Protein AF-A0A531L0I2-F1 (afdb_monomer)

Secondary structure (DSSP, 8-state):
-HHHHHHHHHTT-HHHHHHHHHHHHHHHHTT---GGGT----HHHHHH-PPP--TTSTTT----

Foldseek 3Di:
DQVVLVVCVVVVNNLVSVVVVVQLVQLVVVQQDPVVRPGPHDPVRSVVDDRDDDPVSVVSPPDD

Nearest PDB structures (foldseek):
  4aso-assembly1_A  TM=2.359E-01  e=7.106E+00  Bacillus thuringiensis

Structure (mmCIF, N/CA/C/O backbone):
data_AF-A0A531L0I2-F1
#
_entry.id   AF-A0A531L0I2-F1
#
loop_
_atom_site.group_PDB
_atom_site.id
_atom_site.type_symbol
_atom_site.label_atom_id
_atom_site.label_alt_id
_atom_site.label_comp_id
_atom_site.label_asym_id
_atom_site.label_entity_id
_atom_site.label_seq_id
_atom_site.pdbx_PDB_ins_code
_atom_site.Cartn_x
_atom_site.Cartn_y
_atom_site.Cartn_z
_atom_site.occupancy
_atom_site.B_iso_or_equiv
_atom_site.auth_seq_id
_atom_site.auth_comp_id
_atom_site.auth_asym_id
_atom_site.auth_atom_id
_atom_site.pdbx_PDB_model_num
ATOM 1 N N . PHE A 1 1 ? 3.430 0.046 1.412 1.00 81.12 1 PHE A N 1
ATOM 2 C CA . PHE A 1 1 ? 3.011 -0.305 0.038 1.00 81.12 1 PHE A CA 1
ATOM 3 C C . PHE A 1 1 ? 3.731 0.501 -1.031 1.00 81.12 1 PHE A C 1
ATOM 5 O O . PHE A 1 1 ? 4.414 -0.100 -1.846 1.00 81.12 1 PHE A O 1
ATOM 12 N N . TRP A 1 2 ? 3.669 1.833 -0.993 1.00 82.50 2 TRP A N 1
ATOM 13 C CA . TRP A 1 2 ? 4.309 2.695 -1.998 1.00 82.50 2 TRP A CA 1
ATOM 14 C C . TRP A 1 2 ? 5.817 2.437 -2.199 1.00 82.50 2 TRP A C 1
ATOM 16 O O . TRP A 1 2 ? 6.298 2.366 -3.324 1.00 82.50 2 TRP A O 1
ATOM 26 N N . THR A 1 3 ? 6.568 2.208 -1.118 1.00 88.75 3 THR A N 1
ATOM 27 C CA . THR A 1 3 ? 8.000 1.856 -1.188 1.00 88.75 3 THR A CA 1
ATOM 28 C C . THR A 1 3 ? 8.255 0.490 -1.829 1.00 88.75 3 THR A C 1
ATOM 30 O O . THR A 1 3 ? 9.236 0.327 -2.544 1.00 88.75 3 THR A O 1
ATOM 33 N N . ALA A 1 4 ? 7.363 -0.482 -1.621 1.00 87.25 4 ALA A N 1
ATOM 34 C CA . ALA A 1 4 ? 7.447 -1.791 -2.264 1.00 87.25 4 ALA A CA 1
ATOM 35 C C . ALA A 1 4 ? 7.128 -1.702 -3.766 1.00 87.25 4 ALA A C 1
ATOM 37 O O . ALA A 1 4 ? 7.787 -2.367 -4.557 1.00 87.25 4 ALA A O 1
ATOM 38 N N . ALA A 1 5 ? 6.191 -0.838 -4.174 1.00 88.62 5 ALA A N 1
ATOM 39 C CA . ALA A 1 5 ? 5.934 -0.557 -5.588 1.00 88.62 5 ALA A CA 1
ATOM 40 C C . ALA A 1 5 ? 7.153 0.093 -6.264 1.00 88.62 5 ALA A C 1
ATOM 42 O O . ALA A 1 5 ? 7.609 -0.402 -7.288 1.00 88.62 5 ALA A O 1
ATOM 43 N N . GLN A 1 6 ? 7.759 1.110 -5.638 1.00 89.25 6 GLN A N 1
ATOM 44 C CA . GLN A 1 6 ? 9.000 1.721 -6.140 1.00 89.25 6 GLN A CA 1
ATOM 45 C C . GLN A 1 6 ? 10.170 0.729 -6.209 1.00 89.25 6 GLN A C 1
ATOM 47 O O . GLN A 1 6 ? 10.979 0.784 -7.131 1.00 89.25 6 GLN A O 1
ATOM 52 N N . MET A 1 7 ? 10.267 -0.199 -5.252 1.00 94.12 7 MET A N 1
ATOM 53 C CA . MET A 1 7 ? 11.265 -1.270 -5.289 1.00 94.12 7 MET A CA 1
ATOM 54 C C . MET A 1 7 ? 11.034 -2.207 -6.482 1.00 94.12 7 MET A C 1
ATOM 56 O O . MET A 1 7 ? 11.986 -2.550 -7.176 1.00 94.12 7 MET A O 1
ATOM 60 N N . LEU A 1 8 ? 9.786 -2.604 -6.738 1.00 88.12 8 LEU A N 1
ATOM 61 C CA . LEU A 1 8 ? 9.431 -3.440 -7.887 1.00 88.12 8 LEU A CA 1
ATOM 62 C C . LEU A 1 8 ? 9.727 -2.724 -9.210 1.00 88.12 8 LEU A C 1
ATOM 64 O O . LEU A 1 8 ? 10.328 -3.322 -10.096 1.00 88.12 8 LEU A O 1
ATOM 68 N N . GLU A 1 9 ? 9.407 -1.434 -9.324 1.00 89.19 9 GLU A N 1
ATOM 69 C CA . GLU A 1 9 ? 9.784 -0.618 -10.486 1.00 89.19 9 GLU A CA 1
ATOM 70 C C . GLU A 1 9 ? 11.303 -0.573 -10.686 1.00 89.19 9 GLU A C 1
ATOM 72 O O . GLU A 1 9 ? 11.784 -0.773 -11.800 1.00 89.19 9 GL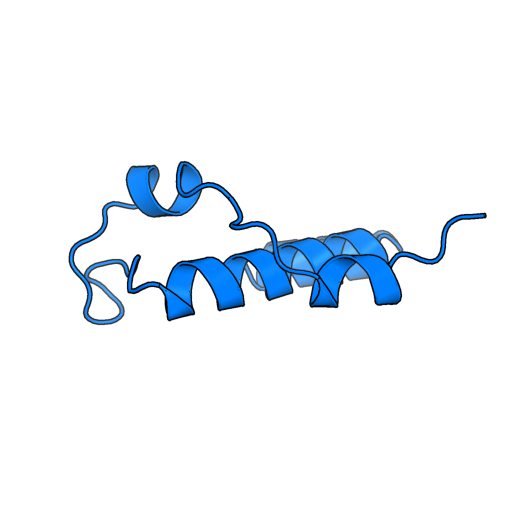U A O 1
ATOM 77 N N . HIS A 1 10 ? 12.071 -0.385 -9.607 1.00 89.88 10 HIS A N 1
ATOM 78 C CA . HIS A 1 10 ? 13.534 -0.380 -9.660 1.00 89.88 10 HIS A CA 1
ATOM 79 C C . HIS A 1 10 ? 14.123 -1.725 -10.117 1.00 89.88 10 HIS A C 1
ATOM 81 O O . HIS A 1 10 ? 15.136 -1.749 -10.812 1.00 89.88 10 HIS A O 1
ATOM 87 N N . LEU A 1 11 ? 13.478 -2.840 -9.765 1.00 92.81 11 LEU A N 1
ATOM 88 C CA . LEU A 1 11 ? 13.857 -4.186 -10.203 1.00 92.81 11 LEU A CA 1
ATOM 89 C C . LEU A 1 11 ? 13.406 -4.513 -11.641 1.00 92.81 11 LEU A C 1
ATOM 91 O O . LEU A 1 11 ? 13.703 -5.597 -12.135 1.00 92.81 11 LEU A O 1
ATOM 95 N N . GLY A 1 12 ? 12.700 -3.602 -12.321 1.00 91.44 12 GLY A N 1
ATOM 96 C CA . GLY A 1 12 ? 12.123 -3.827 -13.651 1.00 91.44 12 GLY A CA 1
ATOM 97 C C . GLY A 1 12 ? 10.756 -4.526 -13.634 1.00 91.44 12 GLY A C 1
ATOM 98 O O . GLY A 1 12 ? 10.127 -4.684 -14.678 1.00 91.44 12 GLY A O 1
ATOM 99 N N . GLU A 1 13 ? 10.238 -4.867 -12.455 1.00 91.19 13 GLU A N 1
ATOM 100 C CA . GLU A 1 13 ? 8.972 -5.570 -12.219 1.00 91.19 13 GLU A CA 1
ATOM 101 C C . GLU A 1 13 ? 7.764 -4.613 -12.222 1.00 91.19 13 GLU A C 1
ATOM 103 O O . GLU A 1 13 ? 6.935 -4.584 -11.307 1.00 91.19 13 GLU A O 1
ATOM 108 N N . SER A 1 14 ? 7.640 -3.809 -13.281 1.00 85.81 14 SER A N 1
ATOM 109 C CA . SER A 1 14 ? 6.620 -2.749 -13.387 1.00 85.81 14 SER A CA 1
ATOM 110 C C . SER A 1 14 ? 5.184 -3.294 -13.353 1.00 85.81 14 SER A C 1
ATOM 112 O O . SER A 1 14 ? 4.299 -2.700 -12.740 1.00 85.81 14 SER A O 1
ATOM 114 N N . ALA A 1 15 ? 4.939 -4.463 -13.956 1.00 83.12 15 ALA A N 1
ATOM 115 C CA . ALA A 1 15 ? 3.625 -5.113 -13.917 1.00 83.12 15 ALA A CA 1
ATOM 116 C C . ALA A 1 15 ? 3.228 -5.520 -12.488 1.00 83.12 15 ALA A C 1
ATOM 118 O O . ALA A 1 15 ? 2.071 -5.369 -12.091 1.00 83.12 15 ALA A O 1
ATOM 119 N N . SER A 1 16 ? 4.192 -5.992 -11.697 1.00 85.75 16 SER A N 1
ATOM 120 C CA . SER A 1 16 ? 3.994 -6.353 -10.293 1.00 85.75 16 SER A CA 1
ATOM 121 C C . SER A 1 16 ? 3.761 -5.113 -9.425 1.00 85.75 16 SER A C 1
ATOM 123 O O . SER A 1 16 ? 2.889 -5.138 -8.559 1.00 85.75 16 SER A O 1
ATOM 125 N N . ALA A 1 17 ? 4.468 -4.008 -9.692 1.00 85.69 17 ALA A N 1
ATOM 126 C CA . ALA A 1 17 ? 4.244 -2.726 -9.021 1.00 85.69 17 ALA A CA 1
ATOM 127 C C . ALA A 1 17 ? 2.819 -2.192 -9.256 1.00 85.69 17 ALA A C 1
ATOM 129 O O . ALA A 1 17 ? 2.127 -1.819 -8.306 1.00 85.69 17 ALA A O 1
ATOM 130 N N . ILE A 1 18 ? 2.344 -2.239 -10.507 1.00 86.12 18 ILE A N 1
ATOM 131 C CA . ILE A 1 18 ? 0.978 -1.837 -10.876 1.00 86.12 18 ILE A CA 1
ATOM 132 C C . ILE A 1 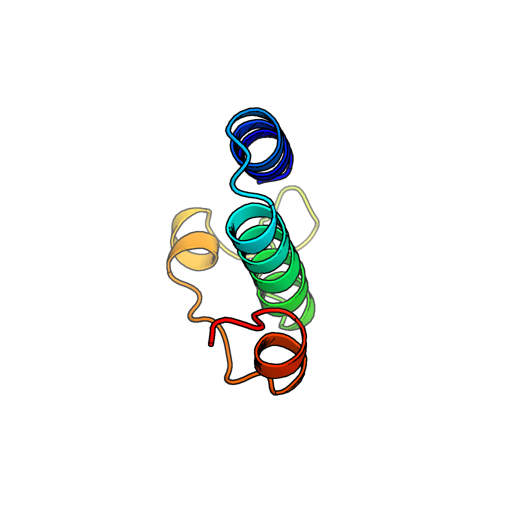18 ? -0.058 -2.734 -10.191 1.00 86.12 18 ILE A C 1
ATOM 134 O O . ILE A 1 18 ? -1.028 -2.231 -9.622 1.00 86.12 18 ILE A O 1
ATOM 138 N N . ARG A 1 19 ? 0.151 -4.058 -10.209 1.00 86.00 19 ARG A N 1
ATOM 139 C CA . ARG A 1 19 ? -0.725 -5.015 -9.514 1.00 86.00 19 ARG A CA 1
ATOM 140 C C . ARG A 1 19 ? -0.801 -4.717 -8.018 1.00 86.00 19 ARG A C 1
ATOM 142 O O . ARG A 1 19 ? -1.900 -4.674 -7.475 1.00 86.00 19 ARG A O 1
ATOM 149 N N . LEU A 1 20 ? 0.340 -4.465 -7.373 1.00 86.62 20 LEU A N 1
ATOM 150 C CA . LEU A 1 20 ? 0.413 -4.135 -5.950 1.00 86.62 20 LEU A CA 1
ATOM 151 C C . LEU A 1 20 ? -0.352 -2.849 -5.621 1.00 86.62 20 LEU A C 1
ATOM 15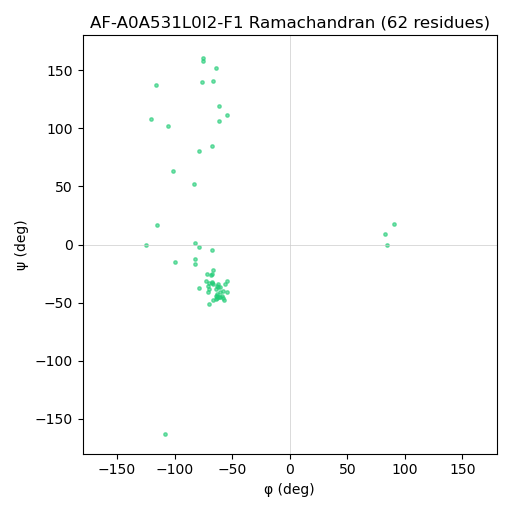3 O O . LEU A 1 20 ? -1.097 -2.808 -4.646 1.00 86.62 20 LEU A O 1
ATOM 157 N N . MET A 1 21 ? -0.185 -1.795 -6.419 1.00 88.94 21 MET A N 1
ATOM 158 C CA . MET A 1 21 ? -0.857 -0.523 -6.150 1.00 88.94 21 MET A CA 1
ATOM 159 C C . MET A 1 21 ? -2.360 -0.589 -6.411 1.00 88.94 21 MET A C 1
ATOM 161 O O . MET A 1 21 ? -3.133 -0.099 -5.592 1.00 88.94 21 MET A O 1
ATOM 165 N N . GLY A 1 22 ? -2.798 -1.251 -7.483 1.00 84.94 22 GLY A N 1
ATOM 166 C CA . GLY A 1 22 ? -4.230 -1.418 -7.722 1.00 84.94 22 GLY A CA 1
ATOM 167 C C . GLY A 1 22 ? -4.899 -2.325 -6.682 1.00 84.94 22 GLY A C 1
ATOM 168 O O . GLY A 1 22 ? -6.045 -2.085 -6.306 1.00 84.94 22 GLY A O 1
ATOM 169 N N . ALA A 1 23 ? -4.186 -3.326 -6.160 1.00 84.00 23 ALA A N 1
ATOM 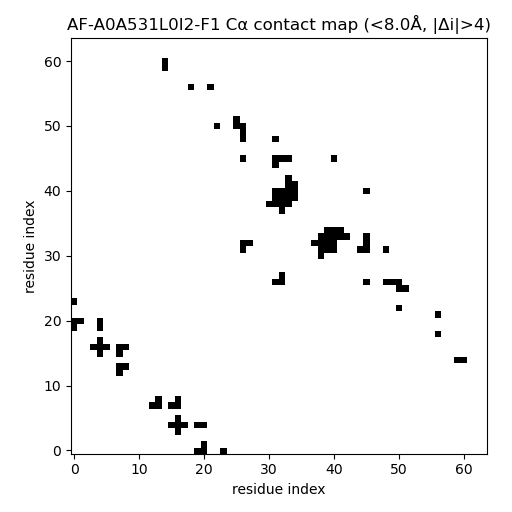170 C CA . ALA A 1 23 ? -4.626 -4.118 -5.014 1.00 84.00 23 ALA A CA 1
ATOM 171 C C . ALA A 1 23 ? -4.919 -3.241 -3.787 1.00 84.00 23 ALA A C 1
ATOM 173 O O . ALA A 1 23 ? -5.993 -3.337 -3.193 1.00 84.00 23 ALA A O 1
ATOM 174 N N . VAL A 1 24 ? -3.995 -2.337 -3.461 1.00 84.38 24 VAL A N 1
ATOM 175 C CA . VAL A 1 24 ? -4.145 -1.383 -2.354 1.00 84.38 24 VAL A CA 1
ATOM 176 C C . VAL A 1 24 ? -5.318 -0.432 -2.590 1.00 84.38 24 VAL A C 1
ATOM 178 O O . VAL A 1 24 ? -6.120 -0.233 -1.681 1.00 84.38 24 VAL A O 1
ATOM 181 N N . GLU A 1 25 ? -5.478 0.118 -3.797 1.00 84.31 25 GLU A N 1
ATOM 182 C CA . GLU A 1 25 ? -6.638 0.962 -4.139 1.00 84.31 25 GLU A CA 1
ATOM 183 C C . GLU A 1 25 ? -7.959 0.218 -3.942 1.00 84.31 25 GLU A C 1
ATOM 185 O O . GLU A 1 25 ? -8.929 0.770 -3.433 1.00 84.31 25 GLU A O 1
ATOM 190 N N . THR A 1 26 ? -7.989 -1.057 -4.313 1.00 83.31 26 THR A N 1
ATOM 191 C CA . THR A 1 26 ? -9.204 -1.860 -4.247 1.00 83.31 26 THR A CA 1
ATOM 192 C C . THR A 1 26 ? -9.595 -2.152 -2.796 1.00 83.31 26 THR A C 1
ATOM 194 O O . THR A 1 26 ? -10.707 -1.829 -2.389 1.00 83.31 26 THR A O 1
ATOM 197 N N . VAL A 1 27 ? -8.662 -2.654 -1.984 1.00 83.19 27 VAL A N 1
ATOM 198 C CA . VAL A 1 27 ? -8.890 -2.949 -0.556 1.00 83.19 27 VAL A CA 1
ATOM 199 C C . VAL A 1 27 ? -9.284 -1.690 0.225 1.00 83.19 27 VAL A C 1
ATOM 201 O O . VAL A 1 27 ? -10.203 -1.711 1.044 1.00 83.19 27 VAL A O 1
ATOM 204 N N . THR A 1 28 ? -8.638 -0.559 -0.069 1.00 82.25 28 THR A N 1
ATOM 205 C CA . THR A 1 28 ? -8.978 0.720 0.572 1.00 82.25 28 THR A CA 1
ATOM 206 C C . THR A 1 28 ? -10.336 1.261 0.113 1.00 82.25 28 THR A C 1
ATOM 208 O O . THR A 1 28 ? -11.057 1.838 0.927 1.00 82.25 28 THR A O 1
ATOM 211 N N . SER A 1 29 ? -10.740 1.025 -1.143 1.00 80.62 29 SER A N 1
ATOM 212 C CA . SER A 1 29 ? -12.077 1.387 -1.643 1.00 80.62 29 SER A CA 1
ATOM 213 C C . SER A 1 29 ? -13.216 0.584 -1.003 1.00 80.62 29 SER A C 1
ATOM 215 O O . SER A 1 29 ? -14.332 1.086 -0.899 1.00 80.62 29 SER A O 1
ATOM 217 N N . GLU A 1 30 ? -12.930 -0.624 -0.511 1.00 79.31 30 GLU A N 1
ATOM 218 C CA . GLU A 1 30 ? -13.883 -1.470 0.221 1.00 79.31 30 GLU A CA 1
ATOM 219 C C . GLU A 1 30 ? -13.999 -1.100 1.710 1.00 79.31 30 GLU A C 1
ATOM 221 O O . GLU A 1 30 ? -14.759 -1.716 2.455 1.00 79.31 30 GLU A O 1
ATOM 226 N N . GLY A 1 31 ? -13.277 -0.067 2.158 1.00 76.75 31 GLY A N 1
ATOM 227 C CA . GLY A 1 31 ? -13.332 0.423 3.536 1.00 76.75 31 GLY A CA 1
ATOM 228 C C . GLY A 1 31 ? -12.451 -0.357 4.512 1.00 76.75 31 GLY A C 1
ATOM 229 O O . GLY A 1 31 ? -12.515 -0.108 5.718 1.00 76.75 31 GLY A O 1
ATOM 230 N N . VAL A 1 32 ? -11.593 -1.257 4.018 1.00 80.06 32 VAL A N 1
ATOM 231 C CA . VAL A 1 32 ? -10.574 -1.930 4.832 1.00 80.06 32 VAL A CA 1
ATOM 232 C C . VAL A 1 32 ? -9.407 -0.962 5.031 1.00 80.06 32 VAL A C 1
ATOM 234 O O . VAL A 1 32 ? -8.399 -0.968 4.326 1.00 80.06 32 VAL A O 1
ATOM 237 N N . LEU A 1 33 ? -9.607 -0.055 5.980 1.00 80.38 33 LEU A N 1
ATOM 238 C CA . LEU A 1 33 ? -8.708 1.041 6.309 1.00 80.38 33 LEU A CA 1
ATOM 239 C C . LEU A 1 33 ? -8.192 0.858 7.730 1.00 80.38 33 LEU A C 1
ATOM 241 O O . LEU A 1 33 ? -8.961 0.539 8.637 1.00 80.38 33 LEU A O 1
ATOM 245 N N . THR A 1 34 ? -6.903 1.083 7.943 1.00 81.94 34 THR A N 1
ATOM 2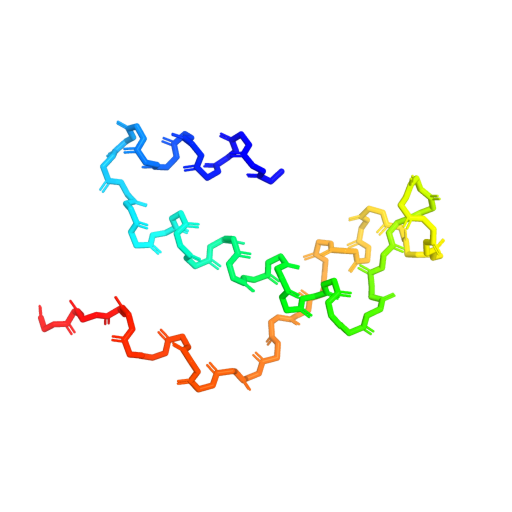46 C CA . THR A 1 34 ? -6.315 1.050 9.281 1.00 81.94 34 THR A CA 1
ATOM 247 C C . THR A 1 34 ? -6.658 2.308 10.100 1.00 81.94 34 THR A C 1
ATOM 249 O O . THR A 1 34 ? -7.006 3.346 9.525 1.00 81.94 34 THR A O 1
ATOM 252 N N . PRO A 1 35 ? -6.596 2.256 11.449 1.00 81.75 35 PRO A N 1
ATOM 253 C CA . PRO A 1 35 ? -6.916 3.392 12.320 1.00 81.75 35 PRO A CA 1
ATOM 254 C C . PRO A 1 35 ? -6.146 4.682 12.032 1.00 81.75 35 PRO A C 1
ATOM 256 O O . PRO A 1 35 ? -6.681 5.770 12.223 1.00 81.75 35 PRO A O 1
ATOM 259 N N . ASP A 1 36 ? -4.911 4.585 11.545 1.00 79.75 36 ASP A N 1
ATOM 260 C CA . ASP A 1 36 ? -4.063 5.723 11.175 1.00 79.75 36 ASP A CA 1
ATOM 261 C C . ASP A 1 36 ? -4.587 6.514 9.966 1.00 79.75 36 ASP A C 1
ATOM 263 O O . ASP A 1 36 ? -4.275 7.696 9.832 1.00 79.75 36 ASP A O 1
ATOM 267 N N . VAL A 1 37 ? -5.426 5.901 9.127 1.00 78.25 37 VAL A N 1
ATOM 268 C CA . VAL A 1 37 ? -6.062 6.539 7.960 1.00 78.25 37 VAL A CA 1
ATOM 269 C C . VAL A 1 37 ? -7.587 6.635 8.094 1.00 78.25 37 VAL A C 1
ATOM 271 O O . VAL A 1 37 ? -8.285 6.886 7.114 1.00 78.25 37 VAL A O 1
ATOM 274 N N . GLY A 1 38 ? -8.111 6.484 9.316 1.00 76.50 38 GLY A N 1
ATOM 275 C CA . GLY A 1 38 ? -9.523 6.718 9.630 1.00 76.50 38 GLY A CA 1
ATOM 276 C C . GLY A 1 38 ? -10.443 5.502 9.501 1.00 76.50 38 GLY A C 1
ATOM 277 O O . GLY A 1 38 ? -11.658 5.681 9.438 1.00 76.50 38 GLY A O 1
ATOM 278 N N . GLY A 1 39 ? -9.899 4.283 9.471 1.00 82.19 39 GLY A N 1
ATOM 279 C CA . GLY A 1 39 ? -10.690 3.053 9.532 1.00 82.19 39 GLY A CA 1
ATOM 280 C C . GLY A 1 39 ? -10.572 2.297 10.854 1.00 82.19 39 GLY A C 1
ATOM 281 O O . GLY A 1 39 ? -10.142 2.834 11.872 1.00 82.19 39 GLY A O 1
ATOM 282 N N . THR A 1 40 ? -10.974 1.030 10.845 1.00 81.88 40 THR A N 1
ATOM 283 C CA . THR A 1 40 ? -10.957 0.149 12.027 1.00 81.88 40 THR A CA 1
ATOM 284 C C . THR A 1 40 ? -10.186 -1.149 11.802 1.00 81.88 40 THR A C 1
ATOM 286 O O . THR A 1 40 ? -10.116 -1.966 12.715 1.00 81.88 40 THR A O 1
ATOM 289 N N . ALA A 1 41 ? -9.625 -1.355 10.608 1.00 81.00 41 ALA A N 1
ATOM 290 C CA . ALA A 1 41 ? -8.942 -2.585 10.235 1.00 81.00 41 ALA A CA 1
ATOM 291 C C . ALA A 1 41 ? -7.550 -2.671 10.871 1.00 81.00 41 ALA A C 1
ATOM 293 O O . ALA A 1 41 ? -6.781 -1.718 10.928 1.00 81.00 41 ALA A O 1
ATOM 294 N N . THR A 1 42 ? -7.178 -3.845 11.333 1.00 81.56 42 THR A N 1
ATOM 295 C CA . THR A 1 42 ? -5.820 -4.135 11.774 1.00 81.56 42 THR A CA 1
ATOM 296 C C . THR A 1 42 ? -4.887 -4.295 10.573 1.00 81.56 42 THR A C 1
ATOM 298 O O . THR A 1 42 ? -5.304 -4.588 9.453 1.00 81.56 42 THR A O 1
ATOM 301 N N . THR A 1 43 ? -3.580 -4.161 10.803 1.00 78.94 43 THR A N 1
ATOM 302 C CA . THR A 1 43 ? -2.555 -4.414 9.775 1.00 78.94 43 THR A CA 1
ATOM 303 C C . THR A 1 43 ? -2.656 -5.825 9.184 1.00 78.94 43 THR A C 1
ATOM 305 O O . THR A 1 43 ? -2.400 -6.024 7.995 1.00 78.94 43 THR A O 1
ATOM 308 N N . GLN A 1 44 ? -3.049 -6.798 10.012 1.00 78.69 44 GLN A N 1
AT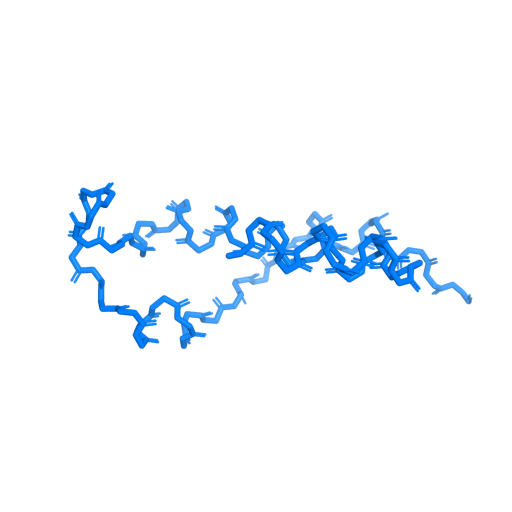OM 309 C CA . GLN A 1 44 ? -3.282 -8.178 9.598 1.00 78.69 44 GLN A CA 1
ATOM 310 C C . GLN A 1 44 ? -4.488 -8.255 8.652 1.00 78.69 44 GLN A C 1
ATOM 312 O O . GLN A 1 44 ? -4.365 -8.797 7.563 1.00 78.69 44 GLN A O 1
ATOM 317 N N . GLU A 1 45 ? -5.608 -7.618 9.003 1.00 74.94 45 GLU A N 1
ATOM 318 C CA . GLU A 1 45 ? -6.825 -7.595 8.176 1.00 74.94 45 GLU A CA 1
ATOM 319 C C . GLU A 1 45 ? -6.621 -6.894 6.827 1.00 74.94 45 GLU A C 1
ATOM 321 O O . GLU A 1 45 ? -7.156 -7.353 5.826 1.00 74.94 45 GLU A O 1
ATOM 326 N N . VAL A 1 46 ? -5.803 -5.837 6.760 1.00 73.94 46 VAL A N 1
ATOM 327 C CA . VAL A 1 46 ? -5.441 -5.192 5.481 1.00 73.94 46 VAL A CA 1
ATOM 328 C C . VAL A 1 46 ? -4.583 -6.108 4.602 1.00 73.94 46 VAL A C 1
ATOM 330 O O . VAL A 1 46 ? -4.676 -6.053 3.379 1.00 73.94 46 VAL A O 1
ATOM 333 N N . THR A 1 47 ? -3.743 -6.947 5.209 1.00 77.62 47 THR A N 1
ATOM 334 C C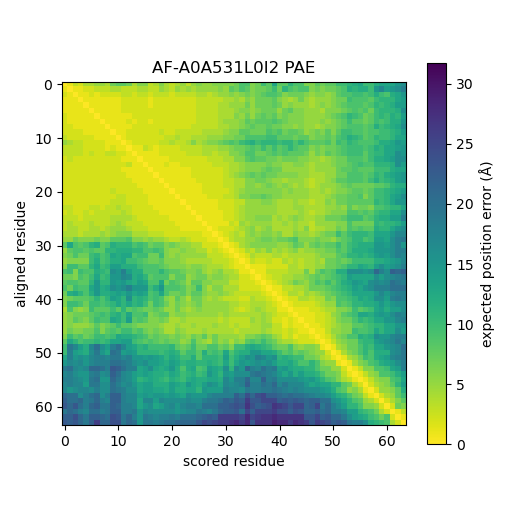A . THR A 1 47 ? -2.885 -7.898 4.480 1.00 77.62 47 THR A CA 1
ATOM 335 C C . THR A 1 47 ? -3.670 -9.129 4.024 1.00 77.62 47 THR A C 1
ATOM 337 O O . THR A 1 47 ? -3.447 -9.627 2.923 1.00 77.62 47 THR A O 1
ATOM 340 N N . ASP A 1 48 ? -4.600 -9.598 4.858 1.00 77.00 48 ASP A N 1
ATOM 341 C CA . ASP A 1 48 ? -5.446 -10.767 4.603 1.00 77.00 48 ASP A CA 1
ATOM 342 C C . ASP A 1 48 ? -6.662 -10.439 3.722 1.00 77.00 48 ASP A C 1
ATOM 344 O O . ASP A 1 48 ? -7.328 -11.353 3.220 1.00 77.00 48 ASP A O 1
ATOM 348 N N . ALA A 1 49 ? -6.948 -9.150 3.507 1.00 76.62 49 ALA A N 1
ATOM 349 C CA . ALA A 1 49 ? -7.961 -8.689 2.572 1.00 76.62 49 ALA A CA 1
ATOM 350 C C . ALA A 1 49 ? -7.685 -9.282 1.186 1.00 76.62 49 ALA A C 1
ATOM 352 O O . ALA A 1 49 ? -6.696 -8.972 0.515 1.00 76.62 49 ALA A O 1
ATOM 353 N N . ARG A 1 50 ? -8.570 -10.186 0.760 1.00 65.44 50 ARG A N 1
ATOM 354 C CA . ARG A 1 50 ? -8.488 -10.771 -0.573 1.00 65.44 50 ARG A CA 1
ATOM 355 C C . ARG A 1 50 ? -8.764 -9.694 -1.606 1.00 65.44 50 ARG A C 1
ATOM 357 O O . ARG A 1 50 ? -9.675 -8.894 -1.441 1.00 65.44 50 ARG A O 1
ATOM 364 N N . LEU A 1 51 ? -8.016 -9.740 -2.703 1.00 62.19 51 LEU A N 1
ATOM 365 C CA . LEU A 1 51 ? -8.330 -8.944 -3.880 1.00 62.19 51 LEU A CA 1
ATOM 366 C C . LEU A 1 51 ? -9.708 -9.375 -4.394 1.00 62.19 51 LEU A C 1
ATOM 368 O O . LEU A 1 51 ?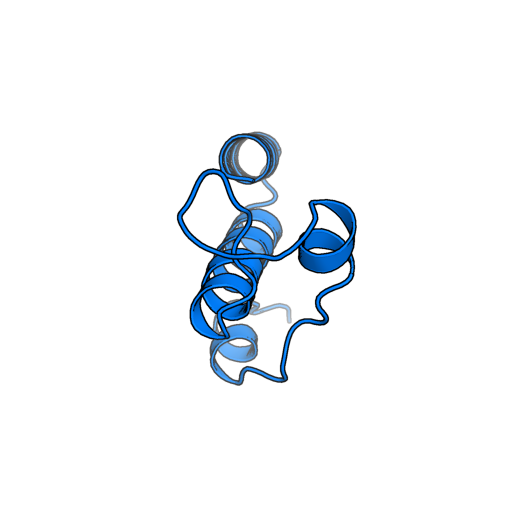 -9.857 -10.551 -4.744 1.00 62.19 51 LEU A O 1
ATOM 372 N N . PRO A 1 52 ? -10.709 -8.485 -4.439 1.00 53.88 52 PRO A N 1
ATOM 373 C CA . PRO A 1 52 ? -11.948 -8.797 -5.127 1.00 53.88 52 PRO A CA 1
ATOM 374 C C . PRO A 1 52 ? -11.653 -8.972 -6.620 1.00 53.88 52 PRO A C 1
ATOM 376 O O . PRO A 1 52 ? -10.701 -8.400 -7.167 1.00 53.88 52 PRO A O 1
ATOM 379 N N . GLU A 1 53 ? -12.466 -9.786 -7.290 1.00 56.56 53 GLU A N 1
ATOM 380 C CA . GLU A 1 53 ? -12.367 -9.971 -8.734 1.00 56.56 53 GLU A CA 1
ATOM 381 C C . GLU A 1 53 ? -12.608 -8.628 -9.429 1.00 56.56 53 GLU A C 1
ATOM 383 O O . GLU A 1 53 ? -13.724 -8.111 -9.462 1.00 56.56 53 GLU A O 1
ATOM 388 N N . ASN A 1 54 ? -11.539 -8.027 -9.950 1.00 52.62 54 ASN A N 1
ATOM 389 C CA . ASN A 1 54 ? -11.603 -6.715 -10.573 1.00 52.62 54 ASN A CA 1
ATOM 390 C C . ASN A 1 54 ? -11.146 -6.816 -12.042 1.00 52.62 54 ASN A C 1
ATOM 392 O O . ASN A 1 54 ? -9.950 -6.953 -12.325 1.00 52.62 54 ASN A O 1
ATOM 396 N N . PRO A 1 55 ? -12.087 -6.705 -13.001 1.00 56.19 55 PRO A N 1
ATOM 397 C CA . PRO A 1 55 ? -11.825 -6.877 -14.433 1.00 56.19 55 PRO A CA 1
ATOM 398 C C . PRO A 1 55 ? -10.933 -5.774 -15.034 1.00 56.19 55 PRO A C 1
ATOM 400 O O . PRO A 1 55 ? -10.537 -5.840 -16.199 1.00 56.19 55 PRO A O 1
ATOM 403 N N . ARG A 1 56 ? -10.572 -4.735 -14.263 1.00 58.62 56 ARG A N 1
ATOM 404 C CA . ARG A 1 56 ? -9.569 -3.738 -14.669 1.00 58.62 56 ARG A CA 1
ATOM 405 C C . ARG A 1 56 ? -8.146 -4.310 -14.652 1.00 58.62 56 ARG A C 1
ATOM 407 O O . ARG A 1 56 ? -7.312 -3.818 -15.411 1.00 58.62 56 ARG A O 1
ATOM 414 N N . PHE A 1 57 ? -7.875 -5.342 -13.846 1.00 55.66 57 PHE A N 1
ATOM 415 C CA . PHE A 1 57 ? -6.544 -5.946 -13.721 1.00 55.66 57 PHE A CA 1
ATOM 416 C C . PHE A 1 57 ? -6.127 -6.775 -14.942 1.00 55.66 57 PHE A C 1
ATOM 418 O O . PHE A 1 57 ? -4.946 -6.786 -15.286 1.00 55.66 57 PHE A O 1
ATOM 425 N N . GLU A 1 58 ? -7.076 -7.400 -15.644 1.00 53.03 58 GLU A N 1
ATOM 426 C CA . GLU A 1 58 ? -6.786 -8.269 -16.797 1.00 53.03 58 GLU A CA 1
ATOM 427 C C . GLU A 1 58 ? -6.243 -7.510 -18.019 1.00 53.03 58 GLU A C 1
ATOM 429 O O . GLU A 1 58 ? -5.494 -8.071 -18.812 1.00 53.03 58 GLU A O 1
ATOM 434 N N . ARG A 1 59 ? -6.554 -6.214 -18.172 1.00 50.62 59 ARG A N 1
ATOM 435 C CA . ARG A 1 59 ? -6.141 -5.434 -19.357 1.00 50.62 59 ARG A CA 1
ATOM 436 C C . ARG A 1 59 ? -4.712 -4.895 -19.315 1.00 50.62 59 ARG A C 1
ATOM 438 O O . ARG A 1 59 ? -4.201 -4.495 -20.356 1.00 50.62 59 ARG A O 1
ATOM 445 N N . VAL A 1 60 ? -4.074 -4.847 -18.146 1.00 50.59 60 VAL A N 1
ATOM 446 C CA . VAL A 1 60 ? -2.735 -4.239 -17.989 1.00 50.59 60 VAL A CA 1
ATOM 447 C C . VAL A 1 60 ? -1.632 -5.299 -17.961 1.00 50.59 60 VAL A C 1
ATOM 449 O O . VAL A 1 60 ? -0.463 -5.000 -18.181 1.00 50.59 60 VAL A O 1
ATOM 452 N N . THR A 1 61 ? -1.994 -6.565 -17.762 1.00 51.72 61 THR A N 1
ATOM 453 C CA . THR A 1 61 ? -1.041 -7.671 -17.698 1.00 51.72 61 THR A CA 1
ATOM 454 C C . THR A 1 61 ? -1.050 -8.409 -19.025 1.00 51.72 61 THR A C 1
ATOM 456 O O . THR A 1 61 ? -1.460 -9.562 -19.108 1.00 51.72 61 THR A O 1
ATOM 459 N N . GLY A 1 62 ? -0.655 -7.704 -20.085 1.00 42.19 62 GLY A N 1
ATOM 460 C CA . GLY A 1 62 ? -0.390 -8.305 -21.386 1.00 42.19 62 GLY A CA 1
ATOM 461 C C . GLY A 1 62 ? 0.836 -9.208 -21.300 1.00 42.19 62 GLY A C 1
ATOM 462 O O . GLY A 1 62 ? 1.943 -8.770 -21.587 1.00 42.19 62 GLY A O 1
ATOM 463 N N . PHE A 1 63 ? 0.627 -10.450 -20.877 1.00 41.84 63 PHE A N 1
ATOM 464 C CA . PHE A 1 63 ? 1.532 -11.564 -21.129 1.00 41.84 63 PHE A CA 1
ATOM 465 C C . PHE A 1 63 ? 0.857 -12.433 -22.199 1.00 41.84 63 PHE A C 1
ATOM 467 O O . PHE A 1 63 ? -0.106 -13.146 -21.912 1.00 41.84 63 PHE A O 1
ATOM 474 N N . GLN A 1 64 ? 1.322 -12.293 -23.444 1.00 38.38 64 GLN A N 1
ATOM 475 C CA . GLN A 1 64 ? 1.522 -13.451 -24.315 1.00 38.38 64 GLN A CA 1
ATOM 476 C C . GLN A 1 64 ? 2.922 -13.990 -24.041 1.00 38.38 64 GLN A C 1
ATOM 478 O O . GLN A 1 64 ? 3.812 -13.151 -23.771 1.00 38.38 64 GLN A O 1
#

Radius of gyration: 12.93 Å; Cα contacts (8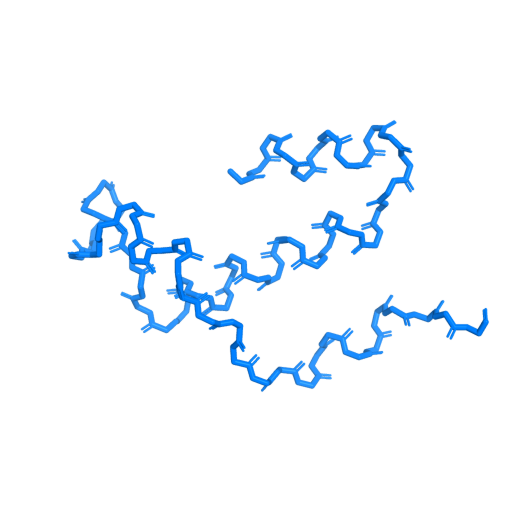 Å, |Δi|>4): 53; chains: 1; bounding box: 28×20×37 Å

Sequence (64 aa):
FWTAAQMLEHLGESASAIRLMGAVETVTSEGVLTPDVGGTATTQEVTDARLPENPRFERVTGFQ

Mean predicted aligned error: 8.11 Å

pLDDT: mean 76.22, std 14.14, range [38.38, 94.12]

Solvent-accessible surface area (backbone atoms only — not comparable to full-atom values): 3921 Å² total; per-residue (Å²): 107,72,69,58,29,54,49,26,44,75,73,67,37,47,69,58,19,52,51,54,51,53,46,51,52,51,45,47,72,73,59,52,24,38,60,94,78,78,34,83,35,49,76,65,54,57,68,67,54,72,79,71,95,54,82,74,60,68,76,72,62,82,73,130